Protein AF-A0AB37KCQ1-F1 (afdb_monomer)

Solvent-accessible surface area (backbone atoms only — not comparable to full-atom values): 7766 Å² total; per-residue (Å²): 133,81,78,72,58,66,71,57,49,62,74,73,46,67,95,76,56,75,58,58,68,59,51,53,47,57,67,70,42,77,86,62,86,48,66,46,64,53,52,50,55,54,25,71,58,42,90,87,55,58,49,68,58,45,52,51,5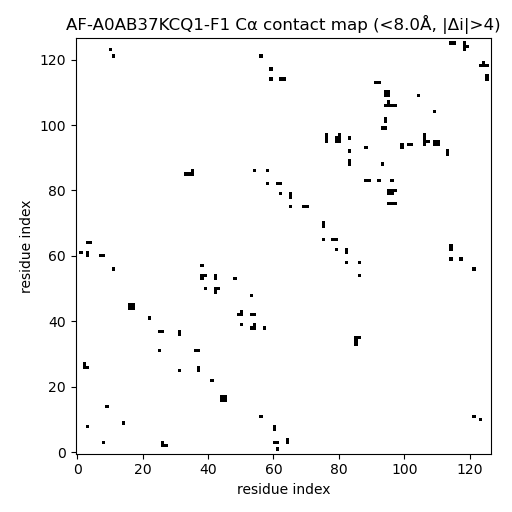2,50,52,49,52,54,53,53,51,46,63,80,47,35,92,79,44,99,58,48,56,59,55,48,41,52,54,33,55,58,61,72,56,51,77,91,45,52,63,46,33,85,87,47,88,64,92,83,60,54,48,69,58,38,43,54,49,48,51,55,54,49,23,64,74,72,74,47,93,70,136

pLDDT: mean 72.14, std 14.89, range [38.62, 90.31]

Radius of gyration: 14.6 Å; Cα contacts (8 Å, |Δi|>4): 91; chains: 1; bounding box: 29×33×39 Å

Sequence (127 aa):
MYILCIRILNSILQEGIQNFDLILDLAISEAVKDIKSKVQVLANLEKNEQTDVIMDKWRFAMLLQLYFKRDQYTNVYEKIAEIGADFNHPKDMDGLIYYFPSTGISIEKSWANYIKEQCKRFGIHCP

Foldseek 3Di:
DQQQDVVLVPLLPDPPQDPVVVLVCLSPDVPDVAPLVSQQVSLVSDPPDHSVSSLVSVLLSSLLVCLVCVVVDPDSLVVLVVSCVSSVNDPLCLLQRPPRDHPPDDNNRSSVVSNVVVCVVSVHDDD

Mean predicted aligned error: 10.16 Å

Structure (mmCIF, N/CA/C/O backbone):
data_AF-A0AB37KCQ1-F1
#
_entry.id   AF-A0AB37KCQ1-F1
#
loop_
_atom_site.group_PDB
_atom_site.id
_atom_site.type_symbol
_atom_site.label_atom_id
_atom_site.label_alt_id
_atom_site.label_comp_id
_atom_site.label_asym_id
_atom_site.label_entity_id
_atom_site.label_seq_id
_atom_site.pdbx_PDB_ins_code
_atom_site.Cartn_x
_atom_site.Cartn_y
_atom_site.Cartn_z
_atom_site.occupancy
_atom_site.B_iso_or_equiv
_atom_site.auth_seq_id
_atom_site.auth_comp_id
_atom_site.auth_asym_id
_atom_site.auth_atom_id
_atom_site.pdbx_PDB_model_num
ATOM 1 N N . MET A 1 1 ? -0.345 -16.026 -2.609 1.00 38.62 1 MET A N 1
ATOM 2 C CA . MET A 1 1 ? -0.450 -16.279 -1.157 1.00 38.62 1 MET A CA 1
ATOM 3 C C . MET A 1 1 ? 0.412 -15.252 -0.431 1.00 38.62 1 MET A C 1
ATOM 5 O O . MET A 1 1 ? 1.626 -15.407 -0.362 1.00 38.62 1 MET A O 1
ATOM 9 N N . TYR A 1 2 ? -0.193 -14.146 0.006 1.00 44.25 2 TYR A N 1
ATOM 10 C CA . TYR A 1 2 ? 0.500 -13.068 0.715 1.00 44.25 2 TYR A CA 1
ATOM 11 C C . TYR A 1 2 ? 0.635 -13.469 2.186 1.00 44.25 2 TYR A C 1
ATOM 13 O O . TYR A 1 2 ? -0.237 -13.179 2.996 1.00 44.25 2 TYR A O 1
ATOM 21 N N . ILE A 1 3 ? 1.694 -14.206 2.526 1.00 44.12 3 ILE A N 1
ATOM 22 C CA . ILE A 1 3 ? 2.012 -14.508 3.928 1.00 44.12 3 ILE A CA 1
ATOM 23 C C . ILE A 1 3 ? 2.522 -13.209 4.546 1.00 44.12 3 ILE A C 1
ATOM 25 O O . ILE A 1 3 ? 3.719 -12.924 4.468 1.00 44.12 3 ILE A O 1
ATOM 29 N N . LEU A 1 4 ? 1.618 -12.389 5.085 1.00 49.84 4 LEU A N 1
ATOM 30 C CA . LEU A 1 4 ? 1.969 -11.158 5.783 1.00 49.84 4 LEU A CA 1
ATOM 31 C C . LEU A 1 4 ? 2.947 -11.501 6.914 1.00 49.84 4 LEU A C 1
ATOM 33 O O . LEU A 1 4 ? 2.737 -12.437 7.684 1.00 49.84 4 LEU A O 1
ATOM 37 N N . CYS A 1 5 ? 4.059 -10.775 6.994 1.00 47.06 5 CYS A N 1
ATOM 38 C CA . CYS A 1 5 ? 5.038 -11.006 8.047 1.00 47.06 5 CYS A CA 1
ATOM 39 C C . CYS A 1 5 ? 4.388 -10.635 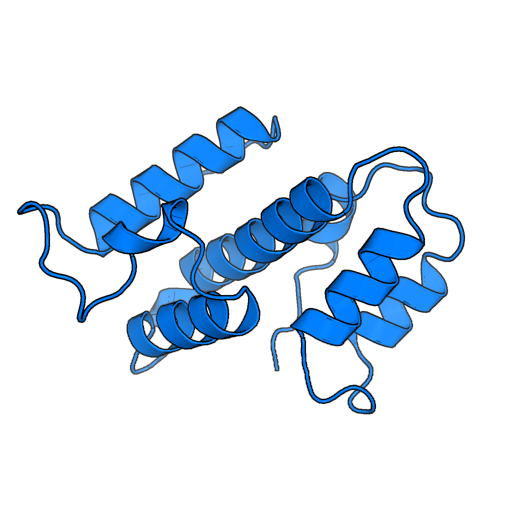9.390 1.00 47.06 5 CYS A C 1
ATOM 41 O O . CYS A 1 5 ? 4.107 -9.460 9.616 1.00 47.06 5 CYS A O 1
ATOM 43 N N . ILE A 1 6 ? 4.164 -11.616 10.271 1.00 45.31 6 ILE A N 1
ATOM 44 C CA . ILE A 1 6 ? 3.518 -11.464 11.594 1.00 45.31 6 ILE A CA 1
ATOM 45 C C . ILE A 1 6 ? 4.110 -10.290 12.404 1.00 45.31 6 ILE A C 1
ATOM 47 O O . ILE A 1 6 ? 3.404 -9.613 13.144 1.00 45.31 6 ILE A O 1
ATOM 51 N N . ARG A 1 7 ? 5.398 -9.974 12.207 1.00 40.94 7 ARG A N 1
ATOM 52 C CA . ARG A 1 7 ? 6.062 -8.818 12.832 1.00 40.94 7 ARG A CA 1
ATOM 53 C C . ARG A 1 7 ? 5.497 -7.455 12.416 1.00 40.94 7 ARG A C 1
ATOM 55 O O . ARG A 1 7 ? 5.450 -6.566 13.254 1.00 40.94 7 ARG A O 1
ATOM 62 N N . ILE A 1 8 ? 5.086 -7.288 11.157 1.00 48.38 8 ILE A N 1
ATOM 63 C CA . ILE A 1 8 ? 4.498 -6.034 10.654 1.00 48.38 8 ILE A CA 1
ATOM 64 C C . ILE A 1 8 ? 3.055 -5.898 11.149 1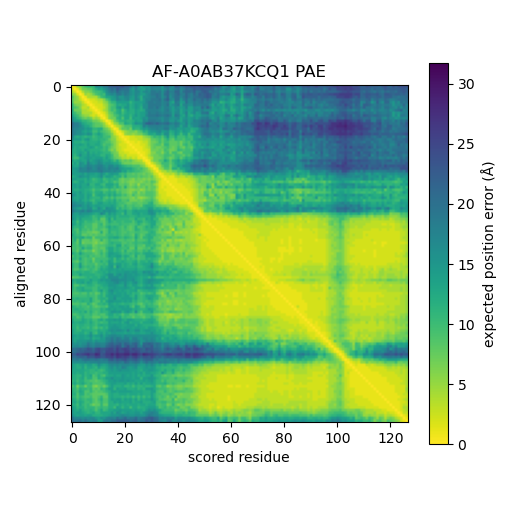.00 48.38 8 ILE A C 1
ATOM 66 O O . ILE A 1 8 ? 2.657 -4.804 11.538 1.00 48.38 8 ILE A O 1
ATOM 70 N N . LEU A 1 9 ? 2.305 -7.009 11.213 1.00 53.28 9 LEU A N 1
ATOM 71 C CA . LEU A 1 9 ? 0.987 -7.043 11.857 1.00 53.28 9 LEU A CA 1
ATOM 72 C C . LEU A 1 9 ? 1.071 -6.480 13.277 1.00 53.28 9 LEU A C 1
ATOM 74 O O . LEU A 1 9 ? 0.360 -5.537 13.583 1.00 53.28 9 LEU A O 1
ATOM 78 N N . ASN A 1 10 ? 1.990 -6.990 14.101 1.00 48.72 10 ASN A N 1
ATOM 79 C CA . ASN A 1 10 ? 2.112 -6.575 15.502 1.00 48.72 10 ASN A CA 1
ATOM 80 C C . ASN A 1 10 ? 2.533 -5.107 15.694 1.00 48.72 10 ASN A C 1
ATOM 82 O O . ASN A 1 10 ? 2.266 -4.545 16.747 1.00 48.72 10 ASN A O 1
ATOM 86 N N . SER A 1 11 ? 3.207 -4.482 14.720 1.00 49.91 11 SER A N 1
ATOM 87 C CA . SER A 1 11 ? 3.544 -3.050 14.798 1.00 49.91 11 SER A CA 1
ATOM 88 C C . SER A 1 11 ? 2.430 -2.133 14.288 1.00 49.91 11 SER A C 1
ATOM 90 O O . SER A 1 11 ? 2.418 -0.949 14.604 1.00 49.91 11 SER A O 1
ATOM 92 N N . ILE A 1 12 ? 1.544 -2.659 13.439 1.00 51.50 12 ILE A N 1
ATOM 93 C CA . ILE A 1 12 ? 0.486 -1.903 12.756 1.00 51.50 12 ILE A CA 1
ATOM 94 C C . ILE A 1 12 ? -0.841 -1.981 13.520 1.00 51.50 12 ILE A C 1
ATOM 96 O O . ILE A 1 12 ? -1.568 -0.986 13.619 1.00 51.50 12 ILE A O 1
ATOM 100 N N . LEU A 1 13 ? -1.132 -3.167 14.041 1.00 54.06 13 LEU A N 1
ATOM 101 C CA . LEU A 1 13 ? -2.274 -3.494 14.874 1.00 54.06 13 LEU A CA 1
ATOM 102 C C . LEU A 1 13 ? -1.898 -3.192 16.323 1.00 54.06 13 LEU A C 1
ATOM 104 O O . LEU A 1 13 ? -0.909 -3.724 16.826 1.00 54.06 13 LEU A O 1
ATOM 108 N N . GLN A 1 14 ? -2.635 -2.298 16.980 1.00 49.00 14 GLN A N 1
ATOM 109 C CA . GLN A 1 14 ? -2.337 -1.936 18.366 1.00 49.00 14 GLN A CA 1
ATOM 110 C C . GLN A 1 14 ? -2.461 -3.158 19.292 1.00 49.00 14 GLN A C 1
ATOM 112 O O . GLN A 1 14 ? -3.347 -4.000 19.121 1.00 49.00 14 GLN A O 1
ATOM 117 N N . GLU A 1 15 ? -1.599 -3.231 20.313 1.00 43.22 15 GLU A N 1
ATOM 118 C CA . GLU A 1 15 ? -1.770 -4.148 21.443 1.00 43.22 15 GLU A CA 1
ATOM 119 C C . GLU A 1 15 ? -3.136 -3.880 22.094 1.00 43.22 15 GLU A C 1
ATOM 121 O O . GLU A 1 15 ? -3.335 -2.883 22.785 1.00 43.22 15 GLU A O 1
ATOM 126 N N . GLY A 1 16 ? -4.114 -4.742 21.811 1.00 45.31 16 GLY A N 1
ATOM 127 C CA . GLY A 1 16 ? -5.491 -4.537 22.258 1.00 45.31 16 GLY A CA 1
ATOM 128 C C . GLY A 1 16 ? -6.566 -5.215 21.417 1.00 45.31 16 GLY A C 1
ATOM 129 O O . GLY A 1 16 ? -7.727 -5.212 21.833 1.00 45.31 16 GLY A O 1
ATOM 130 N N . ILE A 1 17 ? -6.228 -5.824 20.273 1.00 52.56 17 ILE A N 1
ATOM 131 C CA . ILE A 1 17 ? -7.238 -6.553 19.503 1.00 52.56 17 ILE A CA 1
ATOM 132 C C . ILE A 1 17 ? -7.713 -7.778 20.287 1.00 52.56 17 ILE A C 1
ATOM 134 O O . ILE A 1 17 ? -6.994 -8.762 20.464 1.00 52.56 17 ILE A O 1
ATOM 138 N N . GLN A 1 18 ? -8.969 -7.732 20.729 1.00 48.03 18 GLN A N 1
ATOM 139 C CA . GLN A 1 18 ? -9.691 -8.936 21.113 1.00 48.03 18 GLN A CA 1
ATOM 140 C C . GLN A 1 18 ? -9.767 -9.848 19.880 1.00 48.03 18 GLN A C 1
ATOM 142 O O . GLN A 1 18 ? -10.199 -9.401 18.820 1.00 48.03 18 GLN A O 1
ATOM 147 N N . ASN A 1 19 ? -9.396 -11.124 20.036 1.00 53.78 19 ASN A N 1
ATOM 148 C CA . ASN A 1 19 ? -9.421 -12.162 18.992 1.00 53.78 19 ASN A CA 1
ATOM 149 C C . ASN A 1 19 ? -8.206 -12.203 18.040 1.00 53.78 19 ASN A C 1
ATOM 151 O O . ASN A 1 19 ? -8.371 -12.486 16.856 1.00 53.78 19 ASN A O 1
ATOM 155 N N . PHE A 1 20 ? -6.985 -11.996 18.549 1.00 58.97 20 PHE A N 1
ATOM 156 C CA . PHE A 1 20 ? -5.733 -12.224 17.800 1.00 58.97 20 PHE A CA 1
ATOM 157 C C . PHE A 1 20 ? -5.682 -13.596 17.096 1.00 58.97 20 PHE A C 1
ATOM 159 O O . PHE A 1 20 ? -5.234 -13.687 15.955 1.00 58.97 20 PHE A O 1
ATOM 166 N N . ASP A 1 21 ? -6.229 -14.640 17.723 1.00 57.06 21 ASP A N 1
ATOM 167 C CA . ASP A 1 21 ? -6.339 -15.980 17.128 1.00 57.06 21 ASP A CA 1
ATOM 168 C C . ASP A 1 21 ? -7.184 -15.980 15.842 1.00 57.06 21 ASP A C 1
ATOM 170 O O . ASP A 1 21 ? -6.831 -16.619 14.856 1.00 57.06 21 ASP A O 1
ATOM 174 N N . LEU A 1 22 ? -8.246 -15.170 15.799 1.00 58.25 22 LEU A N 1
ATOM 175 C CA . LEU A 1 22 ? -9.113 -15.000 14.630 1.00 58.25 22 LEU A CA 1
ATOM 176 C C . LEU A 1 22 ? -8.404 -14.225 13.506 1.00 58.25 22 LEU A C 1
ATOM 178 O O . LEU A 1 22 ? -8.678 -14.451 12.328 1.00 58.25 22 LEU A O 1
ATOM 182 N N . ILE A 1 23 ? -7.465 -13.338 13.862 1.00 58.91 23 ILE A N 1
ATOM 183 C CA . ILE A 1 23 ? -6.590 -12.637 12.910 1.00 58.91 23 ILE A CA 1
ATOM 184 C C . ILE A 1 23 ? -5.610 -13.604 12.264 1.00 58.91 23 ILE A C 1
ATOM 186 O O . ILE A 1 23 ? -5.449 -13.581 11.042 1.00 58.91 23 ILE A O 1
ATOM 190 N N . LEU A 1 24 ? -4.969 -14.452 13.071 1.00 60.31 24 LEU A N 1
ATOM 191 C CA . LEU A 1 24 ? -4.081 -15.494 12.570 1.00 60.31 24 LEU A CA 1
ATOM 192 C C . LEU A 1 24 ? -4.835 -16.456 11.657 1.00 60.31 24 LEU A C 1
ATOM 194 O O . LEU A 1 24 ? -4.378 -16.681 10.538 1.00 60.31 24 LEU A O 1
ATOM 198 N N . ASP A 1 25 ? -6.009 -16.927 12.081 1.00 62.19 25 ASP A N 1
ATOM 199 C CA . ASP A 1 25 ? -6.862 -17.809 11.286 1.00 62.19 25 ASP A CA 1
ATOM 200 C C . ASP A 1 25 ? -7.283 -17.158 9.964 1.00 62.19 25 ASP A C 1
ATOM 202 O O . ASP A 1 25 ? -7.182 -17.784 8.914 1.00 62.19 25 ASP A O 1
ATOM 206 N N . LEU A 1 26 ? -7.678 -15.881 9.950 1.00 60.94 26 LEU A N 1
ATOM 207 C CA . LEU A 1 26 ? -7.988 -15.162 8.706 1.00 60.94 26 LEU A CA 1
ATOM 208 C C . LEU A 1 26 ? -6.760 -14.982 7.804 1.00 60.94 26 LEU A C 1
ATOM 210 O O . LEU A 1 26 ? -6.870 -15.119 6.580 1.00 60.94 26 LEU A O 1
ATOM 214 N N . ALA A 1 27 ? -5.592 -14.694 8.381 1.00 58.62 27 ALA A N 1
ATOM 215 C CA . ALA A 1 27 ? -4.351 -14.499 7.636 1.00 58.62 27 ALA A CA 1
ATOM 216 C C . ALA A 1 27 ? -3.886 -15.787 6.935 1.00 58.62 27 ALA A C 1
ATOM 218 O O . ALA A 1 27 ? -3.367 -15.713 5.819 1.00 58.62 27 ALA A O 1
ATOM 219 N N . ILE A 1 28 ? -4.119 -16.955 7.546 1.00 58.62 28 ILE A N 1
ATOM 220 C CA . ILE A 1 28 ? -3.737 -18.270 7.002 1.00 58.62 28 ILE A CA 1
ATOM 221 C C . ILE A 1 28 ? -4.868 -18.988 6.247 1.00 58.62 28 ILE A C 1
ATOM 223 O O . ILE A 1 28 ? -4.592 -19.888 5.460 1.00 58.62 28 ILE A O 1
ATOM 227 N N . SER A 1 29 ? -6.132 -18.606 6.453 1.00 56.44 29 SER A N 1
ATOM 228 C CA . SER A 1 29 ? -7.294 -19.308 5.890 1.00 56.44 29 SER A CA 1
ATOM 229 C C . SER A 1 29 ? -7.436 -19.114 4.381 1.00 56.44 29 SER A C 1
ATOM 231 O O . SER A 1 29 ? -7.502 -17.992 3.886 1.00 56.44 29 SER A O 1
ATOM 233 N N . GLU A 1 30 ? -7.587 -20.203 3.632 1.00 55.16 30 GLU A N 1
ATOM 234 C CA . GLU A 1 30 ? -7.938 -20.166 2.203 1.00 55.16 30 GLU A CA 1
ATOM 235 C C . GLU A 1 30 ? -9.447 -19.944 1.957 1.00 55.16 30 GLU A C 1
ATOM 237 O O . GLU A 1 30 ? -9.871 -19.761 0.815 1.00 55.16 30 GLU A O 1
ATOM 242 N N . ALA A 1 31 ? -10.273 -19.939 3.013 1.00 48.84 31 ALA A N 1
ATOM 243 C CA . ALA A 1 31 ? -11.736 -19.943 2.906 1.00 48.84 31 ALA A CA 1
ATOM 244 C C . ALA A 1 31 ? -12.337 -18.598 2.457 1.00 48.84 31 ALA A C 1
ATOM 246 O O . ALA A 1 31 ? -13.427 -18.569 1.885 1.00 48.84 31 ALA A O 1
ATOM 247 N N . VAL A 1 32 ? -11.631 -17.484 2.671 1.00 52.81 32 VAL A N 1
ATOM 248 C CA . VAL A 1 32 ? -12.019 -16.165 2.153 1.00 52.81 32 VAL A CA 1
ATOM 249 C C . VAL A 1 32 ? -11.105 -15.848 0.972 1.00 52.81 32 VAL A C 1
ATOM 251 O O . VAL A 1 32 ? -9.926 -15.557 1.157 1.00 52.81 32 VAL A O 1
ATOM 254 N N . LYS A 1 33 ? -11.633 -15.951 -0.253 1.00 56.72 33 LYS A N 1
ATOM 255 C CA . LYS A 1 33 ? -10.838 -15.762 -1.481 1.00 56.72 33 LYS A CA 1
ATOM 256 C C . LYS A 1 33 ? -10.377 -14.318 -1.699 1.00 56.72 33 LYS A C 1
ATOM 258 O O . LYS A 1 33 ? -9.376 -14.113 -2.373 1.00 56.72 33 LYS A O 1
ATOM 263 N N . ASP A 1 34 ? -11.103 -13.351 -1.143 1.00 67.62 34 ASP A N 1
ATOM 264 C CA . ASP A 1 34 ? -10.863 -11.920 -1.333 1.00 67.62 34 ASP A CA 1
ATOM 265 C C . ASP A 1 34 ? -10.180 -11.294 -0.103 1.00 67.62 34 ASP A C 1
ATOM 267 O O . ASP A 1 34 ? -10.712 -11.322 1.012 1.00 67.62 34 ASP A O 1
ATOM 271 N N . ILE A 1 35 ? -8.987 -10.729 -0.308 1.00 65.94 35 ILE A N 1
ATOM 272 C CA . ILE A 1 35 ? -8.163 -10.106 0.740 1.00 65.94 35 ILE A CA 1
ATOM 273 C C . ILE A 1 35 ? -8.888 -8.913 1.350 1.00 65.94 35 ILE A C 1
ATOM 275 O O . ILE A 1 35 ? -8.859 -8.745 2.569 1.00 65.94 35 ILE A O 1
ATOM 279 N N . LYS A 1 36 ? -9.596 -8.129 0.535 1.00 66.12 36 LYS A N 1
ATOM 280 C CA . LYS A 1 36 ? -10.354 -6.973 1.007 1.00 66.12 36 LYS A CA 1
ATOM 281 C C . LYS A 1 36 ? -11.392 -7.378 2.043 1.00 66.12 36 LYS A C 1
ATOM 283 O O . LYS A 1 36 ? -11.456 -6.787 3.116 1.00 66.12 36 LYS A O 1
ATOM 288 N N . SER A 1 37 ? -12.156 -8.428 1.752 1.00 67.56 37 SER A N 1
ATOM 289 C CA . SER A 1 37 ? -13.143 -8.985 2.675 1.00 67.56 37 SER A CA 1
ATOM 290 C C . SER A 1 37 ? -12.509 -9.447 3.993 1.00 67.56 37 SER A C 1
ATOM 292 O O . SER A 1 37 ? -13.069 -9.189 5.058 1.00 67.56 37 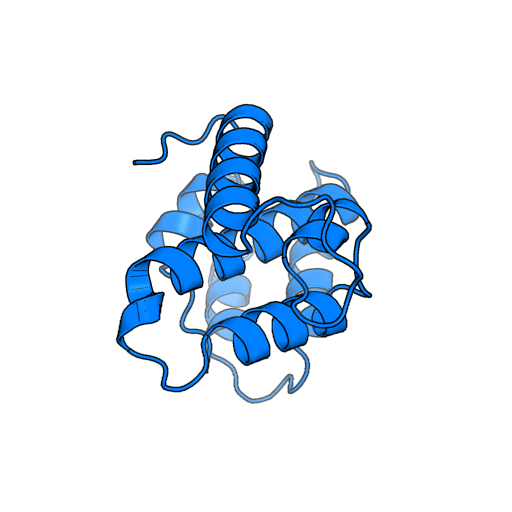SER A O 1
ATOM 294 N N . LYS A 1 38 ? -11.315 -10.059 3.958 1.00 66.31 38 LYS A N 1
ATOM 295 C CA . LYS A 1 38 ? -10.578 -10.414 5.185 1.00 66.31 38 LYS A CA 1
ATOM 296 C C . LYS A 1 38 ? -10.178 -9.181 5.987 1.00 66.31 38 LYS A C 1
ATOM 298 O O . LYS A 1 38 ? -10.439 -9.128 7.184 1.00 66.31 38 LYS A O 1
ATOM 303 N N . VAL A 1 39 ? -9.566 -8.194 5.335 1.00 66.81 39 VAL A N 1
ATOM 304 C CA . VAL A 1 39 ? -9.110 -6.968 6.001 1.00 66.81 39 VAL A CA 1
ATOM 305 C C . VAL A 1 39 ? -10.295 -6.196 6.577 1.00 66.81 39 VAL A C 1
ATOM 307 O O . VAL A 1 39 ? -10.211 -5.712 7.698 1.00 66.81 39 VAL A O 1
ATOM 310 N N . GLN A 1 40 ? -11.427 -6.158 5.877 1.00 66.75 40 GLN A N 1
ATOM 311 C CA . GLN A 1 40 ? -12.652 -5.528 6.356 1.00 66.75 40 GLN A CA 1
ATOM 312 C C . GLN A 1 40 ? -13.189 -6.192 7.633 1.00 66.75 40 GLN A C 1
ATOM 314 O O . GLN A 1 40 ? -13.620 -5.497 8.551 1.00 66.75 40 GLN A O 1
ATOM 319 N N . VAL A 1 41 ? -13.150 -7.527 7.718 1.00 67.56 41 VAL A N 1
ATOM 320 C CA . VAL A 1 41 ? -13.529 -8.253 8.941 1.00 67.56 41 VAL A CA 1
ATOM 321 C C . VAL A 1 41 ? -12.605 -7.871 10.094 1.00 67.56 41 VAL A C 1
ATOM 323 O O . VAL A 1 41 ? -13.093 -7.568 11.177 1.00 67.56 41 VAL A O 1
ATOM 326 N N . LEU A 1 42 ? -11.294 -7.816 9.854 1.00 65.19 42 LEU A N 1
ATOM 327 C CA . LEU A 1 42 ? -10.312 -7.404 10.862 1.00 65.19 42 LEU A CA 1
ATOM 328 C C . LEU A 1 42 ? -10.529 -5.954 11.303 1.00 65.19 42 LEU A C 1
ATOM 330 O O . LEU A 1 42 ? -10.532 -5.664 12.495 1.00 65.19 42 LEU A O 1
ATOM 334 N N . ALA A 1 43 ? -10.796 -5.064 10.349 1.00 66.19 43 ALA A N 1
ATOM 335 C CA . ALA A 1 43 ? -11.064 -3.659 10.604 1.00 66.19 43 ALA A CA 1
ATOM 336 C C . ALA A 1 43 ? -12.329 -3.437 11.443 1.00 66.19 43 ALA A C 1
ATOM 338 O O . ALA A 1 43 ? -12.371 -2.526 12.258 1.00 66.19 43 ALA A O 1
ATOM 339 N N . ASN A 1 44 ? -13.345 -4.288 11.289 1.00 65.38 44 ASN A N 1
ATOM 340 C CA . ASN A 1 44 ? -14.566 -4.226 12.094 1.00 65.38 44 ASN A CA 1
ATOM 341 C C . ASN A 1 44 ? -14.377 -4.740 13.537 1.00 65.38 44 ASN A C 1
ATOM 343 O O . ASN A 1 44 ? -15.226 -4.476 14.388 1.00 65.38 44 ASN A O 1
ATOM 347 N N . LEU A 1 45 ? -13.310 -5.499 13.817 1.00 63.81 45 LEU A N 1
ATOM 348 C CA . LEU A 1 45 ? -12.993 -6.013 15.159 1.00 63.81 45 LEU A CA 1
ATOM 349 C C . LEU A 1 45 ? -12.179 -5.014 16.000 1.00 63.81 45 LEU A C 1
ATOM 351 O O . LEU A 1 45 ? -12.153 -5.111 17.229 1.00 63.81 45 LEU A O 1
ATOM 355 N N . GLU A 1 46 ? -11.546 -4.042 15.352 1.00 65.00 46 GLU A N 1
ATOM 356 C CA . GLU A 1 46 ? -10.811 -2.943 15.973 1.00 65.00 46 GLU A CA 1
ATOM 357 C C . GLU A 1 46 ? -11.781 -1.851 16.445 1.00 65.00 46 GLU A C 1
ATOM 359 O O . GLU A 1 46 ? -12.449 -1.190 15.654 1.00 65.00 46 GLU A O 1
ATOM 364 N N . LYS A 1 47 ? -11.880 -1.644 17.762 1.00 62.88 47 LYS A N 1
ATOM 365 C CA . LYS A 1 47 ? -12.830 -0.676 18.349 1.00 62.88 47 LYS A CA 1
ATOM 366 C C . LYS A 1 47 ? -12.316 0.764 18.373 1.00 62.88 47 LYS A C 1
ATOM 368 O O . LYS A 1 47 ? -13.102 1.683 18.586 1.00 62.88 47 LYS A O 1
ATOM 373 N N . ASN A 1 48 ? -11.009 0.950 18.207 1.00 67.88 48 ASN A N 1
ATOM 374 C CA . ASN A 1 48 ? -10.329 2.206 18.525 1.00 67.88 48 ASN A CA 1
ATOM 375 C C . ASN A 1 48 ? -9.879 2.988 17.288 1.00 67.88 48 ASN A C 1
ATOM 377 O O . ASN A 1 48 ? -9.418 4.120 17.421 1.00 67.88 48 ASN A O 1
ATOM 381 N N . GLU A 1 49 ? -10.005 2.410 16.096 1.00 69.75 49 GLU A N 1
ATOM 382 C CA . GLU A 1 49 ? -9.508 3.011 14.868 1.00 69.75 49 GLU A CA 1
ATOM 383 C C . GLU A 1 49 ? -10.544 2.889 13.748 1.00 69.75 49 GLU A C 1
ATOM 385 O O . GLU A 1 49 ? -11.306 1.928 13.678 1.00 69.75 49 GLU A O 1
ATOM 390 N N . GLN A 1 50 ? -10.623 3.907 12.889 1.00 77.19 50 GLN A N 1
ATOM 391 C CA . GLN A 1 50 ? -11.583 3.912 11.788 1.00 77.19 50 GLN A CA 1
ATOM 392 C C . GLN A 1 50 ? -11.200 2.852 10.754 1.00 77.19 50 GLN A C 1
ATOM 394 O O . GLN A 1 50 ? -10.026 2.713 10.408 1.00 77.19 50 GLN A O 1
ATOM 399 N N . THR A 1 51 ? -12.202 2.170 10.198 1.00 75.06 51 THR A N 1
ATOM 400 C CA . THR A 1 51 ? -12.029 1.128 9.179 1.00 75.06 51 THR A CA 1
ATOM 401 C C . THR A 1 51 ? -11.096 1.552 8.046 1.00 75.06 51 THR A C 1
ATOM 403 O O . THR A 1 51 ? -10.199 0.795 7.688 1.00 75.06 51 THR A O 1
ATOM 406 N N . ASP A 1 52 ? -11.250 2.768 7.520 1.00 80.38 52 ASP A N 1
ATOM 407 C CA . ASP A 1 52 ? -10.431 3.268 6.409 1.00 80.38 52 ASP A CA 1
ATOM 408 C C . ASP A 1 52 ? -8.939 3.366 6.769 1.00 80.38 52 ASP A C 1
ATOM 410 O O . ASP A 1 52 ? -8.073 3.063 5.950 1.00 80.38 52 ASP A O 1
ATOM 414 N N . VAL A 1 53 ? -8.622 3.724 8.018 1.00 81.88 53 VAL A N 1
ATOM 415 C CA . VAL A 1 53 ? -7.235 3.801 8.504 1.00 81.88 53 VAL A CA 1
ATOM 416 C C . VAL A 1 53 ? -6.631 2.404 8.622 1.00 81.88 53 VAL A C 1
ATOM 418 O O . VAL A 1 53 ? -5.472 2.200 8.260 1.00 81.88 53 VAL A O 1
ATOM 421 N N . ILE A 1 54 ? -7.424 1.428 9.062 1.00 77.38 54 ILE A N 1
ATOM 422 C CA . ILE A 1 54 ? -7.001 0.029 9.145 1.00 77.38 54 ILE A CA 1
ATOM 423 C C . ILE A 1 54 ? -6.771 -0.526 7.735 1.00 77.38 54 ILE A C 1
ATOM 425 O O . ILE A 1 54 ? -5.731 -1.125 7.469 1.00 77.38 54 ILE A O 1
ATOM 429 N N . MET A 1 55 ? -7.677 -0.258 6.794 1.00 80.81 55 MET A N 1
ATOM 430 C CA . MET A 1 55 ? -7.504 -0.627 5.385 1.00 80.81 55 MET A CA 1
ATOM 431 C C . MET A 1 55 ? -6.220 -0.021 4.793 1.00 80.81 55 MET A C 1
ATOM 433 O O . MET A 1 55 ? -5.448 -0.734 4.148 1.00 80.81 55 MET A O 1
ATOM 437 N N . ASP A 1 56 ? -5.938 1.260 5.055 1.00 85.62 56 ASP A N 1
ATOM 438 C CA . ASP A 1 56 ? -4.700 1.923 4.622 1.00 85.62 56 ASP A CA 1
ATOM 439 C C . ASP A 1 56 ? -3.445 1.252 5.204 1.00 85.62 56 ASP A C 1
ATOM 441 O O . ASP A 1 56 ? -2.472 1.001 4.490 1.00 85.62 56 ASP A O 1
ATOM 445 N N . LYS A 1 57 ? -3.474 0.925 6.496 1.00 80.81 57 LYS A N 1
ATOM 446 C CA . LYS A 1 57 ? -2.405 0.221 7.213 1.00 80.81 57 LYS A CA 1
ATOM 447 C C . LYS A 1 57 ? -2.114 -1.160 6.623 1.00 80.81 57 LYS A C 1
ATOM 449 O O . LYS A 1 57 ? -0.953 -1.521 6.424 1.00 80.81 57 LYS A O 1
ATOM 454 N N . TRP A 1 58 ? -3.156 -1.920 6.302 1.00 81.69 58 TRP A N 1
ATOM 455 C CA . TRP A 1 58 ? -3.028 -3.234 5.675 1.00 81.69 58 TRP A CA 1
ATOM 456 C C . TRP A 1 58 ? -2.478 -3.150 4.255 1.00 81.69 58 TRP A C 1
ATOM 458 O O . TRP A 1 58 ? -1.557 -3.893 3.908 1.00 81.69 58 TRP A O 1
ATOM 468 N N . ARG A 1 59 ? -2.971 -2.202 3.456 1.00 88.19 59 ARG A N 1
ATOM 469 C CA . ARG A 1 59 ? -2.424 -1.921 2.124 1.00 88.19 59 ARG 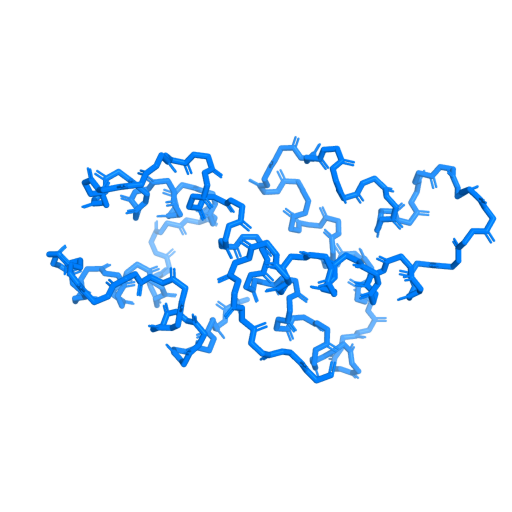A CA 1
ATOM 470 C C . ARG A 1 59 ? -0.941 -1.575 2.198 1.00 88.19 59 ARG A C 1
ATOM 472 O O . ARG A 1 59 ? -0.132 -2.148 1.467 1.00 88.19 59 ARG A O 1
ATOM 479 N N . PHE A 1 60 ? -0.574 -0.689 3.124 1.00 86.56 60 PHE A N 1
ATOM 480 C CA . PHE A 1 60 ? 0.816 -0.336 3.383 1.00 86.56 60 PHE A CA 1
ATOM 481 C C . PHE A 1 60 ? 1.655 -1.564 3.759 1.00 86.56 60 PHE A C 1
ATOM 483 O O . PHE A 1 60 ? 2.720 -1.760 3.180 1.00 86.56 60 PHE A O 1
ATOM 490 N N . ALA A 1 61 ? 1.169 -2.431 4.651 1.00 80.62 61 ALA A N 1
ATOM 491 C CA . ALA A 1 61 ? 1.866 -3.656 5.044 1.00 80.62 61 ALA A CA 1
ATOM 492 C C . ALA A 1 61 ? 2.159 -4.576 3.846 1.00 80.62 61 ALA A C 1
ATOM 494 O O . ALA A 1 61 ? 3.273 -5.092 3.709 1.00 80.62 61 ALA A O 1
ATOM 495 N N . MET A 1 62 ? 1.173 -4.757 2.961 1.00 83.00 62 MET A N 1
ATOM 496 C CA . MET A 1 62 ? 1.313 -5.570 1.750 1.00 83.00 62 MET A CA 1
ATOM 497 C C . MET A 1 62 ? 2.327 -4.961 0.776 1.00 83.00 62 MET A C 1
ATOM 499 O O . MET A 1 62 ? 3.209 -5.668 0.285 1.00 83.00 62 MET A O 1
ATOM 503 N N . LEU A 1 63 ? 2.249 -3.650 0.536 1.00 87.31 63 LEU A N 1
ATOM 504 C CA . LEU A 1 63 ? 3.173 -2.937 -0.350 1.00 87.31 63 LEU A CA 1
ATOM 505 C C . LEU A 1 63 ? 4.598 -2.896 0.213 1.00 87.31 63 LEU A C 1
ATOM 507 O O . LEU A 1 63 ? 5.555 -3.075 -0.537 1.00 87.31 63 LEU A O 1
ATOM 511 N N . LEU A 1 64 ? 4.762 -2.719 1.523 1.00 85.44 64 LEU A N 1
ATOM 512 C CA . LEU A 1 64 ? 6.063 -2.760 2.186 1.00 85.44 64 LEU A CA 1
ATOM 513 C C . LEU A 1 64 ? 6.689 -4.156 2.082 1.00 85.44 64 LEU A C 1
ATOM 515 O O . LEU A 1 64 ? 7.869 -4.297 1.764 1.00 85.44 64 LEU A O 1
ATOM 519 N N . GLN A 1 65 ? 5.902 -5.210 2.300 1.00 83.44 65 GLN A N 1
ATOM 520 C CA . GLN A 1 65 ? 6.390 -6.573 2.130 1.00 83.44 65 GLN A CA 1
ATOM 521 C C . GLN A 1 65 ? 6.803 -6.852 0.681 1.00 83.44 65 GLN A C 1
ATOM 523 O O . GLN A 1 65 ? 7.857 -7.452 0.444 1.00 83.44 65 GLN A O 1
ATOM 528 N N . LEU A 1 66 ? 5.971 -6.439 -0.276 1.00 86.25 66 LEU A N 1
ATOM 529 C CA . LEU A 1 66 ? 6.252 -6.609 -1.693 1.00 86.25 66 LEU A CA 1
ATOM 530 C C . LEU A 1 66 ? 7.539 -5.870 -2.084 1.00 86.25 66 LEU A C 1
ATOM 532 O O . LEU A 1 66 ? 8.331 -6.413 -2.844 1.00 86.25 66 LEU A O 1
ATOM 536 N N . TYR A 1 67 ? 7.813 -4.705 -1.492 1.00 86.94 67 TYR A N 1
ATOM 537 C CA . TYR A 1 67 ? 9.033 -3.935 -1.737 1.00 86.94 67 TYR A CA 1
ATOM 538 C C . TYR A 1 67 ? 10.311 -4.686 -1.341 1.00 86.94 67 TYR A C 1
ATOM 540 O O . TYR 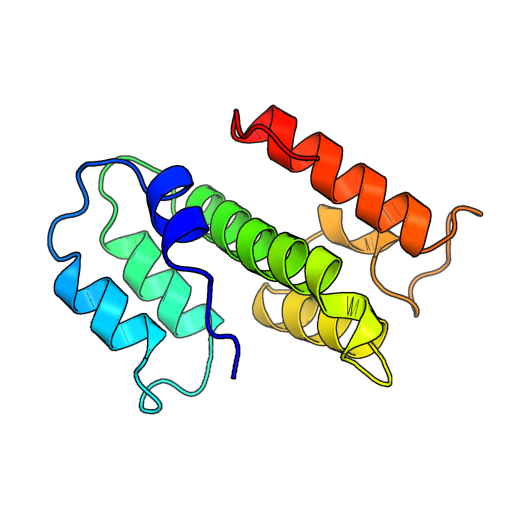A 1 67 ? 11.276 -4.714 -2.108 1.00 86.94 67 TYR A O 1
ATOM 548 N N . PHE A 1 68 ? 10.319 -5.350 -0.180 1.00 82.44 68 PHE A N 1
ATOM 549 C CA . PHE A 1 68 ? 11.467 -6.156 0.262 1.00 82.44 68 PHE A CA 1
ATOM 550 C C . PHE A 1 68 ? 11.661 -7.440 -0.537 1.00 82.44 68 PHE A C 1
ATOM 552 O O . PHE A 1 68 ? 12.775 -7.944 -0.630 1.00 82.44 68 PHE A O 1
ATOM 559 N N . LYS A 1 69 ? 10.575 -7.989 -1.082 1.00 84.62 69 LYS A N 1
ATOM 560 C CA . LYS A 1 69 ? 10.587 -9.245 -1.837 1.00 84.62 69 LYS A CA 1
ATOM 561 C C . LYS A 1 69 ? 10.512 -9.032 -3.346 1.00 84.62 69 LYS A C 1
ATOM 563 O O . LYS A 1 69 ? 10.346 -10.007 -4.068 1.00 84.62 69 LYS A O 1
ATOM 568 N N . ARG A 1 70 ? 10.616 -7.790 -3.831 1.00 86.38 70 ARG A N 1
ATOM 569 C CA . ARG A 1 70 ? 10.356 -7.433 -5.237 1.00 86.38 70 ARG A CA 1
ATOM 570 C C . ARG A 1 70 ? 11.178 -8.260 -6.225 1.00 86.38 70 ARG A C 1
ATOM 572 O O . ARG A 1 70 ? 10.638 -8.691 -7.234 1.00 86.38 70 ARG A O 1
ATOM 579 N N . ASP A 1 71 ? 12.424 -8.573 -5.869 1.00 88.62 71 ASP A N 1
ATOM 580 C CA . ASP A 1 71 ? 13.357 -9.337 -6.706 1.00 88.62 71 ASP A CA 1
ATOM 581 C C . ASP A 1 71 ? 12.954 -10.821 -6.863 1.00 88.62 71 ASP A C 1
ATOM 583 O O . ASP A 1 71 ? 13.519 -11.539 -7.681 1.00 88.62 71 ASP A O 1
ATOM 587 N N . GLN A 1 72 ? 11.966 -11.299 -6.092 1.00 87.56 72 GLN A N 1
ATOM 588 C CA . GLN A 1 72 ? 11.414 -12.658 -6.181 1.00 87.56 72 GLN A CA 1
ATOM 589 C C . GLN A 1 72 ? 10.280 -12.780 -7.211 1.00 87.56 72 GLN A C 1
ATOM 591 O O . GLN A 1 72 ? 9.811 -13.888 -7.471 1.00 87.56 72 GLN A O 1
ATOM 596 N N . TYR A 1 73 ? 9.811 -11.665 -7.778 1.00 82.56 73 TYR A N 1
ATOM 597 C CA . TYR A 1 73 ? 8.685 -11.639 -8.708 1.00 82.56 73 TYR A CA 1
ATOM 598 C C . TYR A 1 73 ? 9.153 -11.287 -10.117 1.00 82.56 73 TYR A C 1
ATOM 600 O O . TYR A 1 73 ? 9.848 -10.298 -10.321 1.00 82.56 73 TYR A O 1
ATOM 608 N N . THR A 1 74 ? 8.691 -12.049 -11.111 1.00 87.56 74 THR A N 1
ATOM 609 C CA . THR A 1 74 ? 8.942 -11.758 -12.532 1.00 87.56 74 THR A CA 1
ATOM 610 C C . THR A 1 74 ? 8.341 -10.417 -12.961 1.00 87.56 74 THR A C 1
ATOM 612 O O . THR A 1 74 ? 8.931 -9.714 -13.775 1.00 87.56 74 THR A O 1
ATOM 615 N N . ASN A 1 75 ? 7.183 -10.050 -12.400 1.00 87.19 75 ASN A N 1
ATOM 616 C CA . ASN A 1 75 ? 6.520 -8.772 -12.646 1.00 87.19 75 ASN A CA 1
ATOM 617 C C . ASN A 1 75 ? 5.944 -8.202 -11.342 1.00 87.19 75 ASN A C 1
ATOM 619 O O . ASN A 1 75 ? 4.798 -8.458 -10.973 1.00 87.19 75 ASN A O 1
ATOM 623 N N . VAL A 1 76 ? 6.759 -7.440 -10.613 1.00 88.81 76 VAL A N 1
ATOM 624 C CA . VAL A 1 76 ? 6.335 -6.835 -9.344 1.00 88.81 76 VAL A CA 1
ATOM 625 C C . VAL A 1 76 ? 5.274 -5.740 -9.535 1.00 88.81 76 VAL A C 1
ATOM 627 O O . VAL A 1 76 ? 4.414 -5.573 -8.674 1.00 88.81 76 VAL A O 1
ATOM 630 N N . TYR A 1 77 ? 5.268 -5.028 -10.665 1.00 88.06 77 TYR A N 1
ATOM 631 C CA . TYR A 1 77 ? 4.313 -3.937 -10.907 1.00 88.06 77 TYR A CA 1
ATOM 632 C C . TYR A 1 77 ? 2.885 -4.443 -11.119 1.00 88.06 77 TYR A C 1
ATOM 634 O O . TYR A 1 77 ? 1.929 -3.792 -10.703 1.00 88.06 77 TYR A O 1
ATOM 642 N N . GLU A 1 78 ? 2.727 -5.631 -11.703 1.00 86.94 78 GLU A N 1
ATOM 643 C CA . GLU A 1 78 ? 1.432 -6.312 -11.760 1.00 86.94 78 GLU A CA 1
ATOM 644 C C . GLU A 1 78 ? 0.920 -6.640 -10.353 1.00 86.94 78 GLU A C 1
ATOM 646 O O . GLU A 1 78 ? -0.241 -6.386 -10.047 1.00 86.94 78 GLU A O 1
ATOM 651 N N . LYS A 1 79 ? 1.805 -7.067 -9.442 1.00 87.50 79 LYS A N 1
ATOM 652 C CA . LYS A 1 79 ? 1.445 -7.303 -8.034 1.00 87.50 79 LYS A CA 1
ATOM 653 C C . LYS A 1 79 ? 1.048 -6.034 -7.288 1.00 87.50 79 LYS A C 1
ATOM 655 O O . LYS A 1 79 ? 0.155 -6.089 -6.447 1.00 87.50 79 LYS A O 1
ATOM 660 N N . ILE A 1 80 ? 1.658 -4.894 -7.605 1.00 88.56 80 ILE A N 1
ATOM 661 C CA . ILE A 1 80 ? 1.227 -3.590 -7.080 1.00 88.56 80 ILE A CA 1
ATOM 662 C C . ILE A 1 80 ? -0.180 -3.249 -7.582 1.00 88.56 80 ILE A C 1
ATOM 664 O O . ILE A 1 80 ? -1.009 -2.793 -6.797 1.00 88.56 80 ILE A O 1
ATOM 668 N N . ALA A 1 81 ? -0.461 -3.479 -8.868 1.00 85.88 81 ALA A N 1
ATOM 669 C CA . ALA A 1 81 ? -1.770 -3.205 -9.454 1.00 85.88 81 ALA A CA 1
ATOM 670 C C . ALA A 1 81 ? -2.872 -4.118 -8.886 1.00 85.88 81 ALA A C 1
ATOM 672 O O . ALA A 1 81 ? -3.961 -3.621 -8.607 1.00 85.88 81 ALA A O 1
ATOM 673 N N . GLU A 1 82 ? -2.578 -5.405 -8.660 1.00 86.56 82 GLU A N 1
ATOM 674 C CA . GLU A 1 82 ? -3.465 -6.353 -7.964 1.00 86.56 82 GLU A CA 1
ATOM 675 C C . GLU A 1 82 ? -3.828 -5.834 -6.563 1.00 86.56 82 GLU A C 1
ATOM 677 O O . GLU A 1 82 ? -5.006 -5.701 -6.245 1.00 86.56 82 GLU A O 1
ATOM 682 N N . ILE A 1 83 ? -2.830 -5.426 -5.765 1.00 86.94 83 ILE A N 1
ATOM 683 C CA . ILE A 1 83 ? -3.074 -4.816 -4.447 1.00 86.94 83 ILE A CA 1
ATOM 684 C C . ILE A 1 83 ? -3.900 -3.532 -4.593 1.00 86.94 83 ILE A C 1
ATOM 686 O O . ILE A 1 83 ? -4.837 -3.311 -3.840 1.00 86.94 83 ILE A O 1
ATOM 690 N N . GLY A 1 84 ? -3.596 -2.672 -5.566 1.00 85.56 84 GLY A N 1
ATOM 691 C CA . GLY A 1 84 ? -4.396 -1.472 -5.813 1.00 85.56 84 GLY A CA 1
ATOM 692 C C . GLY A 1 84 ? -5.871 -1.79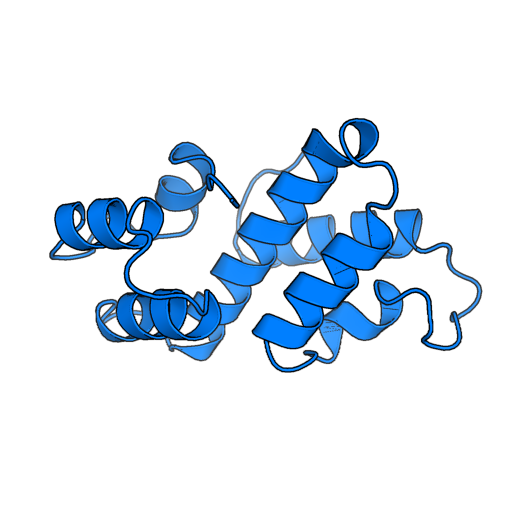8 -6.064 1.00 85.56 84 GLY A C 1
ATOM 693 O O . GLY A 1 84 ? -6.739 -1.160 -5.472 1.00 85.56 84 GLY A O 1
ATOM 694 N N . ALA A 1 85 ? -6.153 -2.814 -6.882 1.00 85.94 85 ALA A N 1
ATOM 695 C CA . ALA A 1 85 ? -7.509 -3.248 -7.208 1.00 85.94 85 ALA A CA 1
ATOM 696 C C . ALA A 1 85 ? -8.259 -3.804 -5.987 1.00 85.94 85 ALA A C 1
ATOM 698 O O . ALA A 1 85 ? -9.401 -3.404 -5.749 1.00 85.94 85 ALA A O 1
ATOM 699 N N . ASP A 1 86 ? -7.599 -4.628 -5.165 1.00 84.31 86 ASP A N 1
ATOM 700 C CA . ASP A 1 86 ? -8.167 -5.169 -3.919 1.00 84.31 86 ASP A CA 1
ATOM 701 C C . ASP A 1 86 ? -8.630 -4.046 -2.969 1.00 84.31 86 ASP A C 1
ATOM 7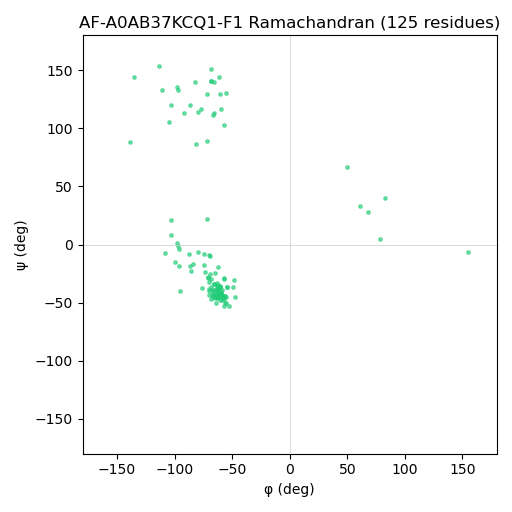03 O O . ASP A 1 86 ? -9.605 -4.190 -2.233 1.00 84.31 86 ASP A O 1
ATOM 707 N N . PHE A 1 87 ? -7.980 -2.880 -3.017 1.00 85.00 87 PHE A N 1
ATOM 708 C CA . PHE A 1 87 ? -8.300 -1.719 -2.182 1.00 85.00 87 PHE A CA 1
ATOM 709 C C . PHE A 1 87 ? -9.065 -0.606 -2.927 1.00 85.00 87 PHE A C 1
ATOM 711 O O . PHE A 1 87 ? -9.087 0.531 -2.458 1.00 85.00 87 PHE A O 1
ATOM 718 N N . ASN A 1 88 ? -9.740 -0.915 -4.043 1.00 85.69 88 ASN A N 1
ATOM 719 C CA . ASN A 1 88 ? -10.521 0.037 -4.856 1.00 85.69 88 ASN A CA 1
ATOM 720 C C . ASN A 1 88 ? -9.709 1.206 -5.461 1.00 85.69 88 ASN A C 1
ATOM 722 O O . ASN A 1 88 ? -10.241 2.304 -5.614 1.00 85.69 88 ASN A O 1
ATOM 726 N N . HIS A 1 89 ? -8.446 0.985 -5.823 1.00 83.25 89 HIS A N 1
ATOM 727 C CA . HIS A 1 89 ? -7.552 1.977 -6.440 1.00 83.25 89 HIS A CA 1
ATOM 728 C C . HIS A 1 89 ? -7.519 3.316 -5.683 1.00 83.25 89 HIS A C 1
ATOM 730 O O . HIS A 1 89 ? -7.994 4.342 -6.178 1.00 83.25 89 HIS A O 1
ATOM 736 N N . PRO A 1 90 ? -6.981 3.322 -4.456 1.00 85.62 90 PRO A N 1
ATOM 737 C CA . PRO A 1 90 ? -6.901 4.537 -3.667 1.00 85.62 90 PRO A CA 1
ATOM 738 C C . PRO A 1 90 ? -5.947 5.535 -4.338 1.00 85.62 90 PRO A C 1
ATOM 740 O O . PRO A 1 90 ? -4.893 5.160 -4.848 1.00 85.62 90 PRO A O 1
ATOM 743 N N . LYS A 1 91 ? -6.315 6.823 -4.322 1.00 84.06 91 LYS A N 1
ATOM 744 C CA . LYS A 1 91 ? -5.599 7.891 -5.051 1.00 84.06 91 LYS A CA 1
ATOM 745 C C . LYS A 1 91 ? -4.118 8.018 -4.691 1.00 84.06 91 LYS A C 1
ATOM 747 O O . LYS A 1 91 ? -3.311 8.465 -5.496 1.00 84.06 91 LYS A O 1
ATOM 752 N N . ASP A 1 92 ? -3.742 7.655 -3.469 1.00 83.38 92 ASP A N 1
ATOM 753 C CA . ASP A 1 92 ? -2.347 7.698 -3.024 1.00 83.38 92 ASP A CA 1
ATOM 754 C C . ASP A 1 92 ? -1.464 6.626 -3.697 1.00 83.38 92 ASP A C 1
ATOM 756 O O . ASP A 1 92 ? -0.240 6.688 -3.581 1.00 83.38 92 ASP A O 1
ATOM 760 N N . MET A 1 93 ? -2.064 5.680 -4.433 1.00 83.69 93 MET A N 1
ATOM 761 C CA . MET A 1 93 ? -1.374 4.682 -5.252 1.00 83.69 93 MET A CA 1
ATOM 762 C C . MET A 1 93 ? -1.241 5.058 -6.730 1.00 83.69 93 MET A C 1
ATOM 764 O O . MET A 1 93 ? -0.574 4.320 -7.452 1.00 83.69 93 MET A O 1
ATOM 768 N N . ASP A 1 94 ? -1.806 6.175 -7.199 1.00 82.44 94 ASP A N 1
ATOM 769 C CA . ASP A 1 94 ? -1.810 6.529 -8.631 1.00 82.44 94 ASP A CA 1
ATOM 770 C C . ASP A 1 94 ? -0.390 6.537 -9.233 1.00 82.44 94 ASP A C 1
ATOM 772 O O . ASP A 1 94 ? -0.170 6.072 -10.349 1.00 82.44 94 ASP A O 1
ATOM 776 N N . GLY A 1 95 ? 0.611 6.980 -8.462 1.00 77.69 95 GLY A N 1
ATOM 777 C CA . GLY A 1 95 ? 2.020 6.991 -8.879 1.00 77.69 95 GLY A CA 1
ATOM 778 C C . GLY A 1 95 ? 2.714 5.621 -8.898 1.00 77.69 95 GLY A C 1
ATOM 779 O O . GLY A 1 95 ? 3.857 5.532 -9.345 1.00 77.69 95 GLY A O 1
ATOM 780 N N . LEU A 1 96 ? 2.060 4.572 -8.395 1.00 81.50 96 LEU A N 1
ATOM 781 C CA . LEU A 1 96 ? 2.574 3.199 -8.316 1.00 81.50 96 LEU A CA 1
ATOM 782 C C . LEU A 1 96 ? 2.050 2.307 -9.447 1.00 81.50 96 LEU A C 1
ATOM 784 O O . LEU A 1 96 ? 2.577 1.218 -9.674 1.00 81.50 96 LEU A O 1
ATOM 788 N N . ILE A 1 97 ? 0.999 2.745 -10.140 1.00 74.06 97 ILE A N 1
ATOM 789 C CA . ILE A 1 97 ? 0.299 1.948 -11.140 1.00 74.06 97 ILE A CA 1
ATOM 790 C C . ILE A 1 97 ? 0.909 2.224 -12.516 1.00 74.06 97 ILE A C 1
ATOM 792 O O . ILE A 1 97 ? 0.778 3.312 -13.067 1.00 74.06 97 ILE A O 1
ATOM 796 N N . TYR A 1 98 ? 1.562 1.212 -13.091 1.00 66.31 98 TYR A N 1
ATOM 797 C CA . TYR A 1 98 ? 2.406 1.361 -14.285 1.00 66.31 98 TYR A CA 1
ATOM 798 C C . TYR A 1 98 ? 1.682 1.834 -15.558 1.00 66.31 98 TYR A C 1
ATOM 800 O O . TYR A 1 98 ? 2.336 2.307 -16.485 1.00 66.31 98 TYR A O 1
ATOM 808 N N . TYR A 1 99 ? 0.354 1.697 -15.621 1.00 65.75 99 TYR A N 1
ATOM 809 C CA . TYR A 1 99 ? -0.472 2.135 -16.751 1.00 65.75 99 TYR A CA 1
ATOM 810 C C . TYR A 1 99 ? -1.128 3.511 -16.544 1.00 65.75 99 TYR A C 1
ATOM 812 O O . TYR A 1 99 ? -1.808 3.994 -17.449 1.00 65.75 99 TYR A O 1
ATOM 820 N N . PHE A 1 100 ? -0.926 4.163 -15.392 1.00 63.41 100 PHE A N 1
ATOM 821 C CA . PHE A 1 100 ? -1.292 5.569 -15.213 1.00 63.41 100 PHE A CA 1
ATOM 822 C C . PHE A 1 100 ? -0.187 6.480 -15.777 1.00 63.41 100 PHE A C 1
ATOM 824 O O . PHE A 1 100 ? 0.998 6.176 -15.623 1.00 63.41 100 PHE A O 1
ATOM 831 N N . PRO A 1 101 ? -0.536 7.593 -16.453 1.00 52.03 101 PRO A N 1
ATOM 832 C CA . PRO A 1 101 ? 0.449 8.487 -17.054 1.00 52.03 101 PRO A CA 1
ATOM 833 C C . PRO A 1 101 ? 1.382 9.043 -15.974 1.00 52.03 101 PRO A C 1
ATOM 835 O O . PRO A 1 101 ? 0.950 9.734 -15.050 1.00 52.03 101 PRO A O 1
ATOM 838 N N . SER A 1 102 ? 2.670 8.712 -16.076 1.00 56.09 102 SER A N 1
ATOM 839 C CA . SER A 1 102 ? 3.65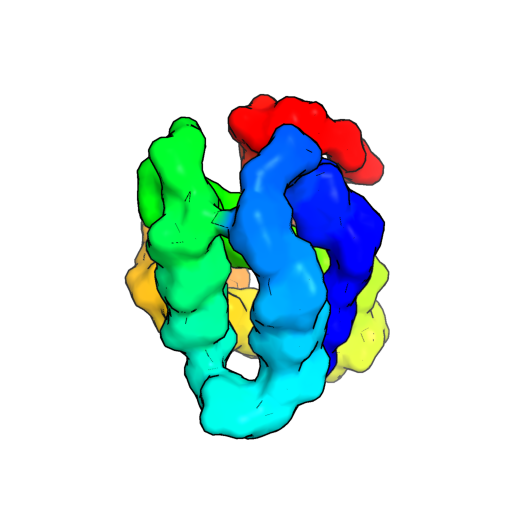4 9.096 -15.072 1.00 56.09 102 SER A CA 1
ATOM 840 C C . SER A 1 102 ? 3.888 10.606 -15.091 1.00 56.09 102 SER A C 1
ATOM 842 O O . SER A 1 102 ? 4.001 11.242 -16.139 1.00 56.09 102 SER A O 1
ATOM 844 N N . THR A 1 103 ? 4.040 11.195 -13.909 1.00 62.41 103 THR A N 1
ATOM 845 C CA . THR A 1 103 ? 4.440 12.598 -13.702 1.00 62.41 103 THR A CA 1
ATOM 846 C C . THR A 1 103 ? 5.921 12.849 -14.040 1.00 62.41 103 THR A C 1
ATOM 848 O O . THR A 1 103 ? 6.530 13.790 -13.536 1.00 62.41 103 THR A O 1
ATOM 851 N N . GLY A 1 104 ? 6.537 11.986 -14.860 1.00 67.19 104 GLY A N 1
ATOM 852 C CA . GLY A 1 104 ? 7.981 11.955 -15.118 1.00 67.19 104 GLY A CA 1
ATOM 853 C C . GLY A 1 104 ? 8.812 11.286 -14.013 1.00 67.19 104 GLY A C 1
ATOM 854 O O . GLY A 1 104 ? 10.039 11.276 -14.089 1.00 67.19 104 GLY A O 1
ATOM 855 N N . ILE A 1 105 ? 8.171 10.721 -12.984 1.00 75.38 105 ILE A N 1
ATOM 856 C CA . ILE A 1 105 ? 8.816 9.980 -11.889 1.00 75.38 105 ILE A CA 1
ATOM 857 C C . ILE A 1 105 ? 8.736 8.476 -12.185 1.00 75.38 105 ILE A C 1
ATOM 859 O O . ILE A 1 105 ? 7.687 7.986 -12.600 1.00 75.38 105 ILE A O 1
ATOM 863 N N . SER A 1 106 ? 9.836 7.742 -11.978 1.00 84.25 106 SER A N 1
ATOM 864 C CA . SER A 1 106 ? 9.843 6.282 -12.137 1.00 84.25 106 SER A CA 1
ATOM 865 C C . SER A 1 106 ? 9.008 5.604 -11.046 1.00 84.25 106 SER A C 1
ATOM 867 O O . SER A 1 106 ? 8.914 6.108 -9.923 1.00 84.25 106 SER A O 1
ATOM 869 N N . ILE A 1 107 ? 8.428 4.442 -11.347 1.00 84.25 107 ILE A N 1
ATOM 870 C CA . ILE A 1 107 ? 7.563 3.718 -10.402 1.00 84.25 107 ILE A CA 1
ATOM 871 C C . ILE A 1 107 ? 8.334 3.350 -9.130 1.00 84.25 107 ILE A C 1
ATOM 873 O O . ILE A 1 107 ? 7.796 3.448 -8.032 1.00 84.25 107 ILE A O 1
ATOM 877 N N . GLU A 1 108 ? 9.616 3.004 -9.244 1.00 85.75 108 GLU A N 1
ATOM 878 C CA . GLU A 1 108 ? 10.480 2.689 -8.100 1.00 85.75 108 GLU A CA 1
ATOM 879 C C . GLU A 1 108 ? 10.600 3.884 -7.157 1.00 85.75 108 GLU A C 1
ATOM 881 O O . GLU A 1 108 ? 10.501 3.737 -5.939 1.00 85.75 108 GLU A O 1
ATOM 886 N N . LYS A 1 109 ? 10.781 5.086 -7.718 1.00 87.19 109 LYS A N 1
ATOM 887 C CA . LYS A 1 109 ? 10.891 6.315 -6.935 1.00 87.19 109 LYS A CA 1
ATOM 888 C C . LYS A 1 109 ? 9.550 6.691 -6.309 1.00 87.19 109 LYS A C 1
ATOM 890 O O . LYS A 1 109 ? 9.521 7.087 -5.145 1.00 87.19 109 LYS A O 1
ATOM 895 N N . SER A 1 110 ? 8.447 6.520 -7.036 1.00 88.31 110 SER A N 1
ATOM 896 C CA . SER A 1 110 ? 7.099 6.677 -6.482 1.00 88.31 110 SER A CA 1
ATOM 897 C C . SER A 1 110 ? 6.840 5.703 -5.331 1.00 88.31 110 SER A C 1
ATOM 899 O O . SER A 1 110 ? 6.296 6.104 -4.306 1.00 88.31 110 SER A O 1
ATOM 901 N N . TRP A 1 111 ? 7.285 4.451 -5.450 1.00 89.19 111 TRP A N 1
ATOM 902 C CA . TRP A 1 111 ? 7.099 3.428 -4.423 1.00 89.19 111 TRP A CA 1
ATOM 903 C C . TRP A 1 111 ? 7.935 3.687 -3.175 1.00 89.19 111 TRP A C 1
ATOM 905 O O . TRP A 1 111 ? 7.408 3.629 -2.064 1.00 89.19 111 TRP A O 1
ATOM 915 N N . ALA A 1 112 ? 9.202 4.065 -3.343 1.00 89.00 112 ALA A N 1
ATOM 916 C CA . ALA A 1 112 ? 10.045 4.479 -2.227 1.00 89.00 112 ALA A CA 1
ATOM 917 C C . ALA A 1 112 ? 9.448 5.691 -1.487 1.00 89.00 112 ALA A C 1
ATOM 919 O O . ALA A 1 112 ? 9.397 5.706 -0.256 1.00 89.00 112 ALA A O 1
ATOM 920 N N . ASN A 1 113 ? 8.933 6.681 -2.228 1.00 89.69 113 ASN A N 1
ATOM 921 C CA . ASN A 1 113 ? 8.252 7.838 -1.645 1.00 89.69 113 ASN A CA 1
ATOM 922 C C . ASN A 1 113 ? 6.980 7.431 -0.892 1.00 89.69 113 ASN A C 1
ATOM 924 O O . ASN A 1 113 ? 6.786 7.868 0.239 1.00 89.69 113 ASN A O 1
ATOM 928 N N . TYR A 1 114 ? 6.149 6.568 -1.485 1.00 90.31 114 TYR A N 1
ATOM 929 C CA . TYR A 1 114 ? 4.946 6.044 -0.840 1.00 90.31 114 TYR A CA 1
ATOM 930 C C . TYR A 1 114 ? 5.280 5.384 0.499 1.00 90.31 114 TYR A C 1
ATOM 932 O O . TYR A 1 114 ? 4.686 5.735 1.516 1.00 90.31 114 TYR A O 1
ATOM 940 N N . ILE A 1 115 ? 6.268 4.480 0.523 1.00 89.31 115 ILE A N 1
ATOM 941 C CA . ILE A 1 115 ? 6.700 3.813 1.756 1.00 89.31 115 ILE A CA 1
ATOM 942 C C . ILE A 1 115 ? 7.111 4.858 2.786 1.00 89.31 115 ILE A C 1
ATOM 944 O O . ILE A 1 115 ? 6.558 4.873 3.880 1.00 89.31 115 ILE A O 1
ATOM 948 N N . LYS A 1 116 ? 8.005 5.783 2.425 1.00 89.69 116 LYS A N 1
ATOM 949 C CA . LYS A 1 116 ? 8.493 6.824 3.335 1.00 89.69 116 LYS A CA 1
ATOM 950 C C . LYS A 1 116 ? 7.361 7.653 3.958 1.00 89.69 116 LYS A C 1
ATOM 952 O O . LYS A 1 116 ? 7.374 7.879 5.169 1.00 89.69 116 LYS A O 1
ATOM 957 N N . GLU A 1 117 ? 6.387 8.084 3.158 1.00 90.31 117 GLU A N 1
ATOM 958 C CA . GLU A 1 117 ? 5.248 8.868 3.649 1.00 90.31 117 GLU A CA 1
ATOM 959 C C . GLU A 1 117 ? 4.342 8.052 4.580 1.00 90.31 117 GLU A C 1
ATOM 961 O O . GLU A 1 117 ? 3.960 8.543 5.644 1.00 90.31 117 GLU A O 1
ATOM 966 N N . GLN A 1 118 ? 4.050 6.787 4.255 1.00 88.81 118 GLN A N 1
ATOM 967 C CA . GLN A 1 118 ? 3.234 5.932 5.126 1.00 88.81 118 GLN A CA 1
ATOM 968 C C . GLN A 1 118 ? 3.958 5.569 6.431 1.00 88.81 118 GLN A C 1
ATOM 970 O O . GLN A 1 118 ? 3.343 5.562 7.495 1.00 88.81 118 GLN A O 1
ATOM 975 N N . CYS A 1 119 ? 5.275 5.356 6.393 1.00 85.00 119 CYS A N 1
ATOM 976 C CA . CYS A 1 119 ? 6.085 5.135 7.593 1.00 85.00 119 CYS A CA 1
ATOM 977 C C . CYS A 1 119 ? 6.005 6.329 8.547 1.00 85.00 119 CYS A C 1
ATOM 979 O O . CYS A 1 119 ? 5.774 6.160 9.743 1.00 85.00 119 CYS A O 1
ATOM 981 N N . LYS A 1 120 ? 6.100 7.551 8.007 1.00 87.88 120 LYS A N 1
ATOM 982 C CA . LYS A 1 120 ? 5.895 8.780 8.779 1.00 87.88 120 LYS A CA 1
ATOM 983 C C . LYS A 1 120 ? 4.465 8.883 9.317 1.00 87.88 120 LYS A C 1
ATOM 985 O O . LYS A 1 120 ? 4.291 9.220 10.484 1.00 87.88 120 LYS A O 1
ATOM 990 N N . ARG A 1 121 ? 3.456 8.587 8.490 1.00 86.75 121 ARG A N 1
ATOM 991 C CA . ARG A 1 121 ? 2.031 8.643 8.860 1.00 86.75 121 ARG A CA 1
ATOM 992 C C . ARG A 1 121 ? 1.692 7.702 10.016 1.00 86.75 121 ARG A C 1
ATOM 994 O O . ARG A 1 121 ? 0.942 8.093 10.903 1.00 86.75 121 ARG A O 1
ATOM 1001 N N . PHE A 1 122 ? 2.236 6.488 10.004 1.00 82.06 122 PHE A N 1
ATOM 1002 C CA . PHE A 1 122 ? 1.932 5.451 10.994 1.00 82.06 122 PHE A CA 1
ATOM 1003 C C . PHE A 1 122 ? 2.958 5.352 12.130 1.00 82.06 122 PHE A C 1
ATOM 1005 O O . PHE A 1 122 ? 2.812 4.500 13.000 1.00 82.06 122 PHE A O 1
ATOM 1012 N N . GLY A 1 123 ? 3.987 6.207 12.146 1.00 78.62 123 GLY A N 1
ATOM 1013 C CA . GLY A 1 123 ? 5.023 6.192 13.184 1.00 78.62 123 GLY A CA 1
ATOM 1014 C C . GLY A 1 123 ? 5.919 4.947 13.151 1.00 78.62 123 GLY A C 1
ATOM 1015 O O . GLY A 1 123 ? 6.445 4.541 14.183 1.00 78.62 123 GLY A O 1
ATOM 1016 N N . ILE A 1 124 ? 6.089 4.332 11.978 1.00 75.94 124 ILE A N 1
ATOM 1017 C CA . ILE A 1 124 ? 6.863 3.100 11.787 1.00 75.94 124 ILE A CA 1
ATOM 1018 C C . ILE A 1 124 ? 8.270 3.462 11.312 1.00 75.94 124 ILE A C 1
ATOM 1020 O O . ILE A 1 124 ? 8.443 4.256 10.386 1.00 75.94 124 ILE A O 1
ATOM 1024 N N . HIS A 1 125 ? 9.292 2.859 11.922 1.00 73.44 125 HIS A N 1
ATOM 1025 C CA . HIS A 1 125 ? 10.653 2.963 11.409 1.00 73.44 125 HIS A CA 1
ATOM 1026 C C . HIS A 1 125 ? 10.816 2.040 10.200 1.00 73.44 125 HIS A C 1
ATOM 1028 O O . HIS A 1 125 ? 10.689 0.821 10.313 1.00 73.44 125 HIS A O 1
ATOM 1034 N N . CYS A 1 126 ? 11.088 2.636 9.047 1.00 70.12 126 CYS A N 1
ATOM 1035 C CA . CYS A 1 126 ? 11.309 1.932 7.792 1.00 70.12 126 CYS A CA 1
ATOM 1036 C C . CYS A 1 126 ? 12.759 2.115 7.334 1.00 70.12 126 CYS A C 1
ATOM 1038 O O . CYS A 1 126 ? 13.372 3.114 7.720 1.00 70.12 126 CYS A O 1
ATOM 1040 N N . PRO A 1 127 ? 13.306 1.163 6.560 1.00 58.47 127 PRO A N 1
ATOM 1041 C CA . PRO A 1 127 ? 14.686 1.227 6.088 1.00 58.47 127 PRO A CA 1
ATOM 1042 C C . PRO A 1 127 ? 14.930 2.313 5.043 1.00 58.47 127 PRO A C 1
ATOM 1044 O O . PRO A 1 127 ? 13.958 2.755 4.388 1.00 58.47 127 PRO A O 1
#

Secondary structure (DSSP, 8-state):
-----HHHHHHHS-TT-TTHHHHHHHHH-SS---HHHHHHHHHHH-SSS-HHHHHHHHHHHHHHHHHHTGGG-S-HHHHHHHHHHHTT--GGGGGG-TTSPP-S--HHHHHHHHHHHHHHHHT----